Protein AF-A0A7S1SAF7-F1 (afdb_monomer)

Structure (mmCIF, N/CA/C/O backbone):
data_AF-A0A7S1SAF7-F1
#
_entry.id   AF-A0A7S1SAF7-F1
#
loop_
_atom_site.group_PDB
_atom_site.id
_atom_site.type_symbol
_atom_site.label_atom_id
_atom_site.label_alt_id
_atom_site.label_comp_id
_atom_site.label_asym_id
_atom_site.label_entity_id
_atom_site.label_seq_id
_atom_site.pdbx_PDB_ins_code
_atom_site.Cartn_x
_atom_site.Cartn_y
_atom_site.Cartn_z
_atom_site.occupancy
_atom_site.B_iso_or_equiv
_atom_site.auth_seq_id
_atom_site.auth_comp_id
_atom_site.auth_asym_id
_atom_site.auth_atom_id
_atom_site.pdbx_PDB_model_num
ATOM 1 N N . ALA A 1 1 ? 9.016 -4.473 -19.634 1.00 79.69 1 ALA A N 1
ATOM 2 C CA . ALA A 1 1 ? 8.889 -5.867 -19.144 1.00 79.69 1 ALA A CA 1
ATOM 3 C C . ALA A 1 1 ? 9.273 -6.023 -17.662 1.00 79.69 1 ALA A C 1
ATOM 5 O O . ALA A 1 1 ? 8.486 -6.595 -16.915 1.00 79.69 1 ALA A O 1
ATOM 6 N N . ALA A 1 2 ? 10.422 -5.494 -17.210 1.00 90.75 2 ALA A N 1
ATOM 7 C CA . ALA A 1 2 ? 10.926 -5.654 -15.834 1.00 90.75 2 ALA A CA 1
ATOM 8 C C . ALA A 1 2 ? 9.955 -5.196 -14.723 1.00 90.75 2 ALA A C 1
ATOM 10 O O . ALA A 1 2 ? 9.695 -5.963 -13.801 1.00 90.75 2 ALA A O 1
ATOM 11 N N . ALA A 1 3 ? 9.318 -4.022 -14.852 1.00 92.56 3 ALA A N 1
ATOM 12 C CA . ALA A 1 3 ? 8.342 -3.549 -13.859 1.00 92.56 3 ALA A CA 1
ATOM 13 C C . ALA A 1 3 ? 7.168 -4.530 -13.667 1.00 92.56 3 ALA A C 1
ATOM 15 O O . ALA A 1 3 ? 6.737 -4.806 -12.550 1.00 92.56 3 ALA A O 1
ATOM 16 N N . GLY A 1 4 ? 6.678 -5.117 -14.765 1.00 92.88 4 GLY A N 1
ATOM 17 C CA . GLY A 1 4 ? 5.637 -6.145 -14.727 1.00 92.88 4 GLY A CA 1
ATOM 18 C C . GLY A 1 4 ? 6.074 -7.393 -13.963 1.00 92.88 4 GLY A C 1
ATOM 19 O O . GLY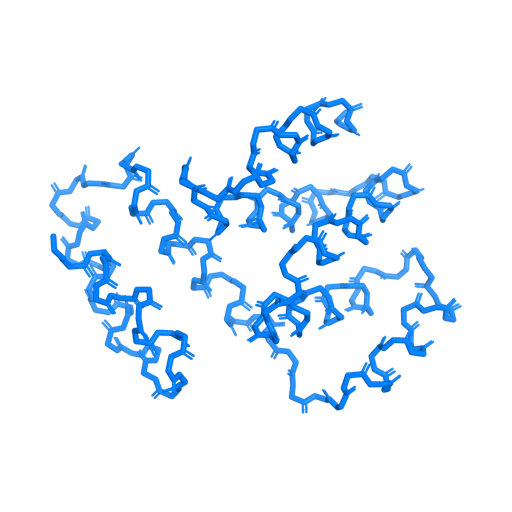 A 1 4 ? 5.323 -7.869 -13.112 1.00 92.88 4 GLY A O 1
ATOM 20 N N . ARG A 1 5 ? 7.300 -7.873 -14.212 1.00 94.50 5 ARG A N 1
ATOM 21 C CA . ARG A 1 5 ? 7.888 -9.002 -13.478 1.00 94.50 5 ARG A CA 1
ATOM 22 C C . ARG A 1 5 ? 8.011 -8.713 -11.984 1.00 94.50 5 ARG A C 1
ATOM 24 O O . ARG A 1 5 ? 7.589 -9.550 -11.196 1.00 94.50 5 ARG A O 1
ATOM 31 N N . GLY A 1 6 ? 8.493 -7.528 -11.603 1.00 95.62 6 GLY A N 1
ATOM 32 C CA . GLY A 1 6 ? 8.611 -7.134 -10.195 1.00 95.62 6 GLY A CA 1
ATOM 33 C C . GLY A 1 6 ? 7.261 -7.146 -9.473 1.00 95.62 6 GLY A C 1
ATOM 34 O O . GLY A 1 6 ? 7.130 -7.738 -8.406 1.00 95.62 6 GLY A O 1
ATOM 35 N N . ARG A 1 7 ? 6.210 -6.594 -10.097 1.00 95.06 7 ARG A N 1
ATOM 36 C CA . ARG A 1 7 ? 4.845 -6.624 -9.532 1.00 95.06 7 ARG A CA 1
ATOM 37 C C . ARG A 1 7 ? 4.328 -8.058 -9.358 1.00 95.06 7 ARG A C 1
ATOM 39 O O . ARG A 1 7 ? 3.718 -8.369 -8.336 1.00 95.06 7 ARG A O 1
ATOM 46 N N . CYS A 1 8 ? 4.591 -8.935 -10.330 1.00 94.19 8 CYS A N 1
ATOM 47 C CA . CYS A 1 8 ? 4.225 -10.351 -10.239 1.00 94.19 8 CYS A CA 1
ATOM 48 C C . CYS A 1 8 ? 5.004 -11.073 -9.132 1.00 94.19 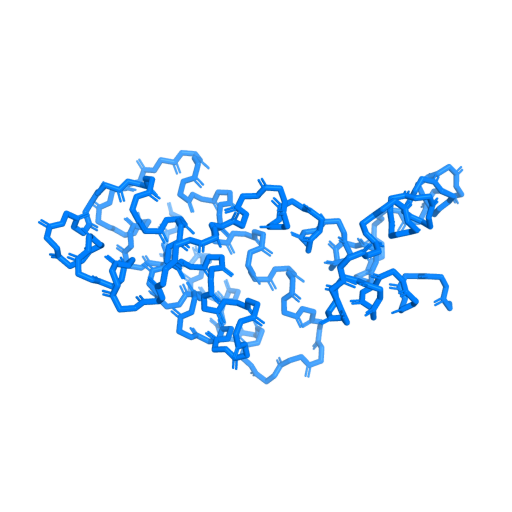8 CYS A C 1
ATOM 50 O O . CYS A 1 8 ? 4.416 -11.859 -8.394 1.00 94.19 8 CYS A O 1
ATOM 52 N N . ALA A 1 9 ? 6.303 -10.792 -8.992 1.00 93.81 9 ALA A N 1
ATOM 53 C CA . ALA A 1 9 ? 7.153 -11.363 -7.951 1.00 93.81 9 ALA A CA 1
ATOM 54 C C . ALA A 1 9 ? 6.619 -11.037 -6.547 1.00 93.81 9 ALA A C 1
ATOM 56 O O . ALA A 1 9 ? 6.528 -11.930 -5.707 1.00 93.81 9 ALA A O 1
ATOM 57 N N . LEU A 1 10 ? 6.166 -9.799 -6.325 1.00 94.31 10 LEU A N 1
ATOM 58 C CA . LEU A 1 10 ? 5.543 -9.407 -5.060 1.00 94.31 10 LEU A CA 1
ATOM 59 C C . LEU A 1 10 ? 4.188 -10.093 -4.826 1.00 94.31 10 LEU A C 1
ATOM 61 O O . LEU A 1 10 ? 3.927 -10.584 -3.731 1.00 94.31 10 LEU A O 1
ATOM 65 N N . ARG A 1 11 ? 3.326 -10.179 -5.850 1.00 92.25 11 ARG A N 1
ATOM 66 C CA . ARG A 1 11 ? 1.990 -10.797 -5.716 1.00 92.25 11 ARG A CA 1
ATOM 67 C C . ARG A 1 11 ? 2.028 -12.299 -5.470 1.00 92.25 11 ARG A C 1
ATOM 69 O O . ARG A 1 11 ? 1.185 -12.804 -4.740 1.00 92.25 11 ARG A O 1
ATOM 76 N N . LEU A 1 12 ? 2.996 -12.996 -6.055 1.00 87.44 12 LEU A N 1
ATOM 77 C CA . LEU A 1 12 ? 3.171 -14.437 -5.861 1.00 87.44 12 LEU A CA 1
ATOM 78 C C . LEU A 1 12 ? 3.800 -14.783 -4.499 1.00 87.44 12 LEU A C 1
ATOM 80 O O . LEU A 1 12 ? 3.832 -15.953 -4.134 1.00 87.44 12 LEU A O 1
ATOM 84 N N . GLY A 1 13 ? 4.244 -13.776 -3.739 1.00 79.31 13 GLY A N 1
ATOM 85 C CA . GLY A 1 13 ? 4.832 -13.934 -2.414 1.00 79.31 13 GLY A CA 1
ATOM 86 C C . GLY A 1 13 ? 6.299 -14.375 -2.449 1.00 79.31 13 GLY A C 1
ATOM 87 O O . GLY A 1 13 ? 6.751 -15.067 -3.359 1.00 79.31 13 GLY A O 1
ATOM 88 N N . GLY A 1 14 ? 7.066 -13.939 -1.445 1.00 71.94 14 GLY A N 1
ATOM 89 C CA . GLY A 1 14 ? 8.407 -14.465 -1.155 1.00 71.94 14 GLY A CA 1
ATOM 90 C C . GLY A 1 14 ? 9.540 -14.042 -2.097 1.00 71.94 14 GLY A C 1
ATOM 91 O O . GLY A 1 14 ? 10.667 -14.477 -1.895 1.00 71.94 14 GLY A O 1
ATOM 92 N N . ARG A 1 15 ? 9.290 -13.191 -3.103 1.00 90.81 15 ARG A N 1
ATOM 93 C CA . ARG A 1 15 ? 10.308 -12.749 -4.083 1.00 90.81 15 ARG A CA 1
ATOM 94 C C . ARG A 1 15 ? 10.557 -11.241 -4.066 1.00 90.81 15 ARG A C 1
ATOM 96 O O . ARG A 1 15 ? 10.688 -10.597 -5.107 1.00 90.81 15 ARG A O 1
ATOM 103 N N . ARG A 1 16 ? 10.625 -10.671 -2.861 1.00 93.81 16 ARG A N 1
ATOM 104 C CA . ARG A 1 16 ? 10.910 -9.244 -2.647 1.00 93.81 16 ARG A CA 1
ATOM 105 C C . ARG A 1 16 ? 12.273 -8.839 -3.205 1.00 93.81 16 ARG A C 1
ATOM 107 O O . ARG A 1 16 ? 12.369 -7.806 -3.855 1.00 93.81 16 ARG A O 1
ATOM 114 N N . GLU A 1 17 ? 13.305 -9.652 -2.991 1.00 94.88 17 GLU A N 1
ATOM 115 C CA . GLU A 1 17 ? 14.660 -9.365 -3.483 1.00 94.88 17 GLU A CA 1
ATOM 116 C C . GLU A 1 17 ? 14.709 -9.278 -5.013 1.00 94.88 17 GLU A C 1
ATOM 118 O O . GLU A 1 17 ? 15.305 -8.350 -5.555 1.00 94.88 17 GLU A O 1
ATOM 123 N N . GLU A 1 18 ? 13.997 -10.168 -5.718 1.00 95.25 18 GLU A N 1
ATOM 124 C CA . GLU A 1 18 ? 13.854 -10.090 -7.179 1.00 95.25 18 GLU A CA 1
ATOM 125 C C . GLU A 1 18 ? 13.185 -8.768 -7.590 1.00 95.25 18 GLU A C 1
ATOM 127 O O . GLU A 1 18 ? 13.656 -8.079 -8.495 1.00 95.25 18 GLU A O 1
ATOM 132 N N . ALA A 1 19 ? 12.096 -8.387 -6.916 1.00 96.81 19 ALA A N 1
ATOM 133 C CA . ALA A 1 19 ? 11.391 -7.142 -7.205 1.00 96.81 19 ALA A CA 1
ATOM 134 C C . ALA A 1 19 ? 12.257 -5.895 -6.942 1.00 96.81 19 ALA A C 1
ATOM 136 O O . ALA A 1 19 ? 12.197 -4.947 -7.725 1.00 96.81 19 ALA A O 1
ATOM 137 N N . LEU A 1 20 ? 13.078 -5.911 -5.886 1.00 96.69 20 LEU A N 1
ATOM 138 C CA . LEU A 1 20 ? 14.033 -4.848 -5.566 1.00 96.69 20 LEU A CA 1
ATOM 139 C C . LEU A 1 20 ? 15.138 -4.736 -6.618 1.00 96.69 20 LEU A C 1
ATOM 141 O O . LEU A 1 20 ? 15.417 -3.629 -7.073 1.00 96.69 20 LEU A O 1
ATOM 145 N N . GLY A 1 21 ? 15.720 -5.860 -7.047 1.00 97.06 21 GLY A N 1
ATOM 146 C CA . GLY A 1 21 ? 16.728 -5.870 -8.110 1.00 97.06 21 GLY A CA 1
ATOM 147 C C . GLY A 1 21 ? 16.182 -5.273 -9.408 1.00 97.06 21 GLY A C 1
ATOM 148 O O . GLY A 1 21 ? 16.767 -4.349 -9.969 1.00 97.06 21 GLY A O 1
ATOM 149 N N . LEU A 1 22 ? 14.986 -5.708 -9.816 1.00 96.75 22 LEU A N 1
ATOM 150 C CA . LEU A 1 22 ? 14.308 -5.169 -10.998 1.00 96.75 22 LEU A CA 1
ATOM 151 C C . LEU A 1 22 ? 13.986 -3.674 -10.862 1.00 96.75 22 LEU A C 1
ATOM 153 O O . LEU A 1 22 ? 14.080 -2.938 -11.843 1.00 96.75 22 LEU A O 1
ATOM 157 N N . TYR A 1 23 ? 13.590 -3.213 -9.671 1.00 97.31 23 TYR A N 1
ATOM 158 C CA . TYR A 1 23 ? 13.366 -1.789 -9.422 1.00 97.31 23 TYR A CA 1
ATOM 159 C C . TYR A 1 23 ? 14.671 -0.982 -9.534 1.00 97.31 23 TYR A C 1
ATOM 161 O O . TYR A 1 23 ? 14.684 0.038 -10.218 1.00 97.31 23 TYR A O 1
ATOM 169 N N . SER A 1 24 ? 15.769 -1.459 -8.943 1.00 97.00 24 SER A N 1
ATOM 170 C CA . SER A 1 24 ? 17.077 -0.788 -8.974 1.00 97.00 24 SER A CA 1
ATOM 171 C C . SER A 1 24 ? 17.645 -0.654 -10.394 1.00 97.00 24 SER A C 1
ATOM 173 O O . SER A 1 24 ? 18.170 0.402 -10.761 1.00 97.00 24 SER A O 1
ATOM 175 N N . GLU A 1 25 ? 17.472 -1.677 -11.235 1.00 96.44 25 GLU A N 1
ATOM 176 C CA . GLU A 1 25 ? 17.824 -1.616 -12.661 1.00 96.44 25 GLU A CA 1
ATOM 177 C C . GLU A 1 25 ? 17.031 -0.520 -13.394 1.00 96.44 25 GLU A C 1
ATOM 179 O O . GLU A 1 25 ? 17.593 0.282 -14.142 1.00 96.44 25 GLU A O 1
ATOM 184 N N . LEU A 1 26 ? 15.716 -0.457 -13.159 1.00 96.50 26 LEU A N 1
ATOM 185 C CA . LEU A 1 26 ? 14.826 0.532 -13.776 1.00 96.50 26 LEU A CA 1
ATOM 186 C C . LEU A 1 26 ? 15.110 1.956 -13.290 1.00 96.50 26 LEU A C 1
ATOM 188 O O . LEU A 1 26 ? 14.991 2.908 -14.065 1.00 96.50 26 LEU A O 1
ATOM 192 N N . GLU A 1 27 ? 15.469 2.103 -12.019 1.00 95.12 27 GLU A N 1
ATOM 193 C CA . GLU A 1 27 ? 15.868 3.373 -11.424 1.00 95.12 27 GLU A CA 1
ATOM 194 C C . GLU A 1 27 ? 17.169 3.885 -12.044 1.00 95.12 27 GLU A C 1
ATOM 196 O O . GLU A 1 27 ? 17.209 5.020 -12.521 1.00 95.12 27 GLU A O 1
ATOM 201 N N . SER A 1 28 ? 18.181 3.021 -12.145 1.00 95.69 28 SER A N 1
ATOM 202 C CA . SER A 1 28 ? 19.475 3.338 -12.763 1.00 95.69 28 SER A CA 1
ATOM 203 C C . SER A 1 28 ? 19.346 3.693 -14.250 1.00 95.69 28 SER A C 1
ATOM 205 O O . SER A 1 28 ? 20.084 4.532 -14.761 1.00 95.69 28 SER A O 1
ATOM 207 N N . ALA A 1 29 ? 18.363 3.109 -14.941 1.00 95.75 29 ALA A N 1
ATOM 208 C CA . ALA A 1 29 ? 18.009 3.443 -16.321 1.00 95.75 29 ALA A CA 1
ATOM 209 C C . ALA A 1 29 ? 17.149 4.723 -16.465 1.00 95.75 29 ALA A C 1
ATOM 211 O O . ALA A 1 29 ? 16.781 5.100 -17.577 1.00 95.75 29 ALA A O 1
ATOM 212 N N . GLY A 1 30 ? 16.797 5.401 -15.365 1.00 95.00 30 GLY A N 1
ATOM 213 C CA . GLY A 1 30 ? 16.040 6.658 -15.382 1.00 95.00 30 GLY A CA 1
ATOM 214 C C . GLY A 1 30 ? 14.531 6.509 -15.623 1.00 95.00 30 GLY A C 1
ATOM 215 O O . GLY A 1 30 ? 13.859 7.476 -15.987 1.00 95.00 30 GLY A O 1
ATOM 216 N N . HIS A 1 31 ? 13.956 5.320 -15.414 1.00 94.19 31 HIS A N 1
ATOM 217 C CA . HIS A 1 31 ? 12.543 5.034 -15.706 1.00 94.19 31 HIS A CA 1
ATOM 218 C C . HIS A 1 31 ? 11.571 5.303 -14.543 1.00 94.19 31 HIS A C 1
ATOM 220 O O . HIS A 1 31 ? 10.375 5.019 -14.666 1.00 94.19 31 HIS A O 1
ATOM 226 N N . THR A 1 32 ? 12.031 5.901 -13.439 1.00 92.06 32 THR A N 1
ATOM 227 C CA . THR A 1 32 ? 11.250 6.128 -12.199 1.00 92.06 32 THR A CA 1
ATOM 228 C C . THR A 1 32 ? 9.952 6.915 -12.390 1.00 92.06 32 THR A C 1
ATOM 230 O O . THR A 1 32 ? 9.017 6.790 -11.602 1.00 92.06 32 THR A O 1
ATOM 233 N N . ARG A 1 33 ? 9.850 7.720 -13.453 1.00 92.12 33 ARG A N 1
ATOM 234 C CA . ARG A 1 33 ? 8.656 8.536 -13.732 1.00 92.12 33 ARG A CA 1
ATOM 235 C C . ARG A 1 33 ? 7.530 7.776 -14.433 1.00 92.12 33 ARG A C 1
ATOM 237 O O . ARG A 1 33 ? 6.413 8.293 -14.482 1.00 92.12 33 ARG A O 1
ATOM 244 N N . THR A 1 34 ? 7.802 6.589 -14.971 1.00 94.94 34 THR A N 1
ATOM 245 C CA . THR A 1 34 ? 6.800 5.778 -15.679 1.00 94.94 34 THR A CA 1
ATOM 246 C C . THR A 1 34 ? 5.767 5.207 -14.707 1.00 94.94 34 THR A C 1
ATOM 248 O O . THR A 1 34 ? 6.071 4.924 -13.547 1.00 94.94 34 THR A O 1
ATOM 251 N N . ALA A 1 35 ? 4.519 5.058 -15.160 1.00 94.19 35 ALA A N 1
ATOM 252 C CA . ALA A 1 35 ? 3.419 4.633 -14.294 1.00 94.19 35 ALA A CA 1
ATOM 253 C C . ALA A 1 35 ? 3.644 3.222 -13.727 1.00 94.19 35 ALA A C 1
ATOM 255 O O . ALA A 1 35 ? 3.305 2.945 -12.580 1.00 94.19 35 ALA A O 1
ATOM 256 N N . GLU A 1 36 ? 4.251 2.343 -14.518 1.00 94.69 36 GLU A N 1
ATOM 257 C CA . GLU A 1 36 ? 4.550 0.964 -14.157 1.00 94.69 36 GLU A CA 1
ATOM 258 C C . GLU A 1 36 ? 5.639 0.880 -13.088 1.00 94.69 36 GLU A C 1
ATOM 260 O O . GLU A 1 36 ? 5.535 0.051 -12.183 1.00 94.69 36 GLU A O 1
ATOM 265 N N . VAL A 1 37 ? 6.664 1.736 -13.173 1.00 96.12 37 VAL A N 1
ATOM 266 C CA . VAL A 1 37 ? 7.742 1.788 -12.174 1.00 96.12 37 VAL A CA 1
ATOM 267 C C . VAL A 1 37 ? 7.24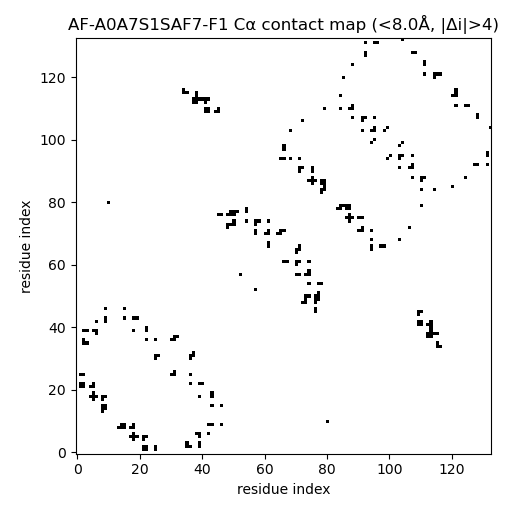1 2.405 -10.877 1.00 96.12 37 VAL A C 1
ATOM 269 O O . VAL A 1 37 ? 7.531 1.863 -9.815 1.00 96.12 37 VAL A O 1
ATOM 272 N N . LYS A 1 38 ? 6.416 3.458 -10.946 1.00 96.75 38 LYS A N 1
ATOM 273 C CA . LYS A 1 38 ? 5.741 4.005 -9.760 1.00 96.75 38 LYS A CA 1
ATOM 274 C C . LYS A 1 38 ? 4.896 2.950 -9.063 1.00 96.75 38 LYS A C 1
ATOM 276 O O . LYS A 1 38 ? 5.055 2.744 -7.871 1.00 96.75 38 LYS A O 1
ATOM 281 N N . GLN A 1 39 ? 4.078 2.214 -9.816 1.00 97.00 39 GLN A N 1
ATOM 282 C CA . GLN A 1 39 ? 3.277 1.132 -9.249 1.00 97.00 39 GLN A CA 1
ATOM 283 C C . GLN A 1 39 ? 4.146 0.079 -8.542 1.00 97.00 39 GLN A C 1
ATOM 285 O O . GLN A 1 39 ? 3.802 -0.351 -7.445 1.00 97.00 39 GLN A O 1
ATOM 290 N N . LEU A 1 40 ? 5.268 -0.331 -9.148 1.00 97.31 40 LEU A N 1
ATOM 291 C CA . LEU A 1 40 ? 6.210 -1.260 -8.516 1.00 97.31 40 LEU A CA 1
ATOM 292 C C . LEU A 1 40 ? 6.809 -0.679 -7.225 1.00 97.31 40 LEU A C 1
ATOM 294 O O . LEU A 1 40 ? 6.825 -1.368 -6.208 1.00 97.31 40 LEU A O 1
ATOM 298 N N . ALA A 1 41 ? 7.258 0.577 -7.249 1.00 97.38 41 ALA A N 1
ATOM 299 C CA . ALA A 1 41 ? 7.821 1.253 -6.083 1.00 97.38 41 ALA A CA 1
ATOM 300 C C . ALA A 1 41 ? 6.815 1.321 -4.924 1.00 97.38 41 ALA A C 1
ATOM 302 O O . ALA A 1 41 ? 7.141 0.968 -3.792 1.00 97.38 41 ALA A O 1
ATOM 303 N N . SER A 1 42 ? 5.565 1.692 -5.208 1.00 97.88 42 SER A N 1
ATOM 304 C CA . SER A 1 42 ? 4.513 1.742 -4.192 1.00 97.88 42 SER A CA 1
ATOM 305 C C . SER A 1 42 ? 4.176 0.354 -3.647 1.00 97.88 42 SER A C 1
ATOM 307 O O . SER A 1 42 ? 3.952 0.201 -2.451 1.00 97.88 42 SER A O 1
ATOM 309 N N . MET A 1 43 ? 4.189 -0.685 -4.491 1.00 97.56 43 MET A N 1
ATOM 310 C CA . MET A 1 43 ? 4.018 -2.065 -4.027 1.00 97.56 43 MET A CA 1
ATOM 311 C C . MET A 1 43 ? 5.169 -2.518 -3.116 1.00 97.56 43 MET A C 1
ATOM 313 O O . MET A 1 43 ? 4.903 -3.165 -2.110 1.00 97.56 43 MET A O 1
ATOM 317 N N . LEU A 1 44 ? 6.422 -2.157 -3.413 1.00 97.19 44 LEU A N 1
ATOM 318 C CA . LEU A 1 44 ? 7.567 -2.432 -2.531 1.00 97.19 44 LEU A CA 1
ATOM 319 C C . LEU A 1 44 ? 7.420 -1.733 -1.172 1.00 97.19 44 LEU A C 1
ATOM 321 O O . LEU A 1 44 ? 7.663 -2.341 -0.129 1.00 97.19 44 LEU A O 1
ATOM 325 N N . TRP A 1 45 ? 6.966 -0.479 -1.183 1.00 97.19 45 TRP A N 1
ATOM 326 C CA . TRP A 1 45 ? 6.703 0.289 0.034 1.00 97.19 45 TRP A CA 1
ATOM 327 C C . TRP A 1 45 ? 5.622 -0.363 0.912 1.00 97.19 45 TRP A C 1
ATOM 329 O O . TRP A 1 45 ? 5.772 -0.438 2.134 1.00 97.19 45 TRP A O 1
ATOM 339 N N . LEU A 1 46 ? 4.550 -0.873 0.292 1.00 96.88 46 LEU A N 1
ATOM 340 C CA . LEU A 1 46 ? 3.469 -1.591 0.979 1.00 96.88 46 LEU A CA 1
ATOM 341 C C . LEU A 1 46 ? 3.900 -2.979 1.469 1.00 96.88 46 LEU A C 1
ATOM 343 O O . LEU A 1 46 ? 3.403 -3.441 2.492 1.00 96.88 46 LEU A O 1
ATOM 347 N N . ASP A 1 47 ? 4.798 -3.658 0.753 1.00 95.62 47 ASP A N 1
ATOM 348 C CA . ASP A 1 47 ? 5.341 -4.959 1.159 1.00 95.62 47 ASP A CA 1
ATOM 349 C C . ASP A 1 47 ? 6.178 -4.847 2.443 1.00 95.62 47 ASP A C 1
ATOM 351 O O . ASP A 1 47 ? 6.076 -5.687 3.327 1.00 95.62 47 ASP A O 1
ATOM 355 N N . GLU A 1 48 ? 6.958 -3.771 2.600 1.00 94.31 48 GLU A N 1
ATOM 356 C CA . GLU A 1 48 ? 7.706 -3.473 3.836 1.00 94.31 48 GLU A CA 1
ATOM 357 C C . GLU A 1 48 ? 6.817 -3.304 5.070 1.00 94.31 48 GLU A C 1
ATOM 359 O O . GLU A 1 48 ? 7.234 -3.612 6.181 1.00 94.31 48 GLU A O 1
ATOM 364 N N . ARG A 1 49 ? 5.584 -2.842 4.866 1.00 94.19 49 ARG A N 1
ATOM 365 C CA . ARG A 1 49 ? 4.601 -2.571 5.926 1.00 94.19 49 ARG A CA 1
ATOM 366 C C . ARG A 1 49 ? 3.558 -3.671 6.047 1.00 94.19 49 ARG A C 1
ATOM 368 O O . ARG A 1 49 ? 2.522 -3.502 6.694 1.00 94.19 49 ARG A O 1
ATOM 375 N N . ARG A 1 50 ? 3.783 -4.796 5.374 1.00 90.75 50 ARG A N 1
ATOM 376 C CA . ARG A 1 50 ? 2.859 -5.916 5.394 1.00 90.75 50 ARG A CA 1
ATOM 377 C C . ARG A 1 50 ? 2.855 -6.548 6.781 1.00 90.75 50 ARG A C 1
ATOM 379 O O . ARG A 1 50 ? 3.883 -7.008 7.268 1.00 90.75 50 ARG A O 1
ATOM 386 N N . SER A 1 51 ? 1.675 -6.625 7.386 1.00 89.75 51 SER A N 1
ATOM 387 C CA . SER A 1 51 ? 1.482 -7.405 8.605 1.00 89.75 51 SER A CA 1
ATOM 388 C C . SER A 1 51 ? 1.320 -8.895 8.286 1.00 89.75 51 SER A C 1
ATOM 390 O O . SER A 1 51 ? 0.706 -9.265 7.283 1.00 89.75 51 SER A O 1
ATOM 392 N N . SER A 1 52 ? 1.861 -9.750 9.155 1.00 89.06 52 SER A N 1
ATOM 393 C CA . SER A 1 52 ? 1.630 -11.201 9.154 1.00 89.06 52 SER A CA 1
ATOM 394 C C . SER A 1 52 ? 0.451 -11.619 10.041 1.00 89.06 52 SER A C 1
ATOM 396 O O . SER A 1 52 ? 0.107 -12.800 10.080 1.00 89.06 52 SER A O 1
ATOM 398 N N . ALA A 1 53 ? -0.163 -10.675 10.762 1.00 94.25 53 ALA A N 1
ATOM 399 C CA . ALA A 1 53 ? -1.295 -10.964 11.629 1.00 94.25 53 ALA A CA 1
ATOM 400 C C . ALA A 1 53 ? -2.542 -11.377 10.816 1.00 94.25 53 ALA A C 1
ATOM 402 O O . ALA A 1 53 ? -2.723 -10.912 9.686 1.00 94.25 53 ALA A O 1
ATOM 403 N N . PRO A 1 54 ? -3.432 -12.214 11.384 1.00 96.06 54 PRO A N 1
ATOM 404 C CA . PRO A 1 54 ? -4.685 -12.585 10.735 1.00 96.06 54 PRO A CA 1
ATOM 405 C C . PRO A 1 54 ? -5.556 -11.365 10.418 1.00 96.06 54 PRO A C 1
ATOM 407 O O . PRO A 1 54 ? -5.657 -10.436 11.224 1.00 96.06 54 PRO A O 1
ATOM 410 N N . LEU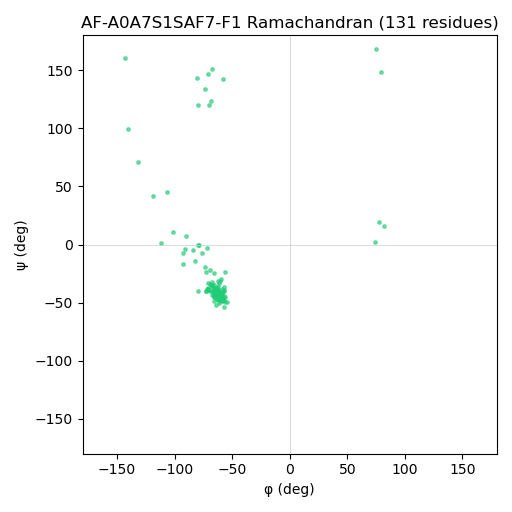 A 1 55 ? -6.231 -11.393 9.265 1.00 95.94 55 LEU A N 1
ATOM 411 C CA . LEU A 1 55 ? -7.040 -10.269 8.787 1.00 95.94 55 LEU A CA 1
ATOM 412 C C . LEU A 1 55 ? -8.135 -9.863 9.786 1.00 95.94 55 LEU A C 1
ATOM 414 O O . LEU A 1 55 ? -8.343 -8.673 10.000 1.00 95.94 55 LEU A O 1
ATOM 418 N N . ASP A 1 56 ? -8.781 -10.829 10.442 1.00 96.62 56 ASP A N 1
ATOM 419 C CA . ASP A 1 56 ? -9.829 -10.558 11.437 1.00 96.62 56 ASP A CA 1
ATOM 420 C C . ASP A 1 56 ? -9.282 -9.830 12.671 1.00 96.62 56 ASP A C 1
ATOM 422 O O . ASP A 1 56 ? -9.911 -8.906 13.184 1.00 96.62 56 ASP A O 1
ATOM 426 N N . SER A 1 57 ? -8.072 -10.185 13.115 1.00 97.56 57 SER A N 1
ATOM 427 C CA . SER A 1 57 ? -7.400 -9.497 14.223 1.00 97.56 57 SER A CA 1
ATOM 428 C C . SER A 1 57 ? -7.044 -8.057 13.852 1.00 97.56 57 SER A C 1
ATOM 430 O O . SER A 1 57 ? -7.233 -7.145 14.655 1.00 97.56 57 SER A O 1
ATOM 432 N N . LEU A 1 58 ? -6.569 -7.838 12.623 1.00 98.00 58 LEU A N 1
ATOM 433 C CA . LEU A 1 58 ? -6.268 -6.501 12.107 1.00 98.00 58 LEU A CA 1
ATOM 434 C C . LEU A 1 58 ? -7.530 -5.650 11.952 1.00 98.00 58 LEU A C 1
ATOM 436 O O . LEU A 1 58 ? -7.517 -4.463 12.278 1.00 98.00 58 LEU A O 1
ATOM 440 N N . ARG A 1 59 ? -8.631 -6.263 11.503 1.00 97.75 59 ARG A N 1
ATOM 441 C CA . ARG A 1 59 ? -9.938 -5.610 11.388 1.00 97.75 59 ARG A CA 1
ATOM 442 C C . ARG A 1 59 ? -10.427 -5.146 12.757 1.00 97.75 59 ARG A C 1
ATOM 444 O O . ARG A 1 59 ? -10.711 -3.964 12.920 1.00 97.75 59 ARG A O 1
ATOM 451 N N . ALA A 1 60 ? -10.408 -6.032 13.753 1.00 97.94 60 ALA A N 1
ATOM 452 C CA . ALA A 1 60 ? -10.790 -5.695 15.122 1.00 97.94 60 ALA A CA 1
ATOM 453 C C . ALA A 1 60 ? -9.923 -4.569 15.719 1.00 97.94 60 ALA A C 1
ATOM 455 O O . ALA A 1 60 ? -10.453 -3.649 16.342 1.00 97.94 60 ALA A O 1
ATOM 456 N N . ALA A 1 61 ? -8.603 -4.595 15.497 1.00 97.75 61 ALA A N 1
ATOM 457 C CA . ALA A 1 61 ? -7.696 -3.552 15.982 1.00 97.75 61 ALA A CA 1
ATOM 458 C C . ALA A 1 61 ? -8.001 -2.176 15.361 1.00 97.75 61 ALA A C 1
ATOM 460 O O . ALA A 1 61 ? -8.129 -1.180 16.076 1.00 97.75 61 ALA A O 1
ATOM 461 N N . ALA A 1 62 ? -8.180 -2.118 14.038 1.00 97.38 62 ALA A N 1
ATOM 462 C CA . ALA A 1 62 ? -8.508 -0.876 13.341 1.00 97.38 62 ALA A CA 1
ATOM 463 C C . ALA A 1 62 ? -9.910 -0.347 13.695 1.00 97.38 62 ALA A C 1
ATOM 465 O O . ALA A 1 62 ? -10.114 0.864 13.739 1.00 97.38 62 ALA A O 1
ATOM 466 N N . GLU A 1 63 ? -10.876 -1.225 13.970 1.00 96.56 63 GLU A N 1
ATOM 467 C CA . GLU A 1 63 ? -12.217 -0.837 14.423 1.00 96.56 63 GLU A CA 1
ATOM 468 C C . GLU A 1 63 ? -12.220 -0.294 15.856 1.00 96.56 63 GLU A C 1
ATOM 470 O O . GLU A 1 63 ? -12.923 0.679 16.137 1.00 96.56 63 GLU A O 1
ATOM 475 N N . ALA A 1 64 ? -11.409 -0.870 16.748 1.00 97.62 64 ALA A N 1
ATOM 476 C CA . ALA A 1 64 ? -11.247 -0.385 18.116 1.00 97.62 64 ALA A CA 1
ATOM 477 C C . ALA A 1 64 ? -10.550 0.985 18.165 1.00 97.62 64 ALA A C 1
ATOM 479 O O . ALA A 1 64 ? -10.884 1.830 18.998 1.00 97.62 64 ALA A O 1
ATOM 480 N N . ALA A 1 65 ? -9.605 1.227 17.252 1.00 96.00 65 ALA A N 1
ATOM 481 C CA . ALA A 1 65 ? -8.840 2.465 17.179 1.00 96.00 65 ALA A CA 1
ATOM 482 C C . ALA A 1 65 ? -8.800 3.042 15.745 1.00 96.00 65 ALA A C 1
ATOM 484 O O . ALA A 1 65 ? -7.747 3.105 15.118 1.00 96.00 65 ALA A O 1
ATOM 485 N N . PRO A 1 66 ? -9.917 3.578 15.215 1.00 94.38 66 PRO A N 1
ATOM 486 C CA . PRO A 1 66 ? -10.024 4.005 13.810 1.00 94.38 66 PRO A CA 1
ATOM 487 C C . PRO A 1 66 ? -9.242 5.281 13.455 1.00 94.38 66 PRO A C 1
ATOM 489 O O . PRO A 1 66 ? -9.282 5.737 12.314 1.00 94.38 66 PRO A O 1
ATOM 492 N N . ALA A 1 67 ? -8.592 5.912 14.434 1.00 95.50 67 ALA A N 1
ATOM 493 C CA . ALA A 1 67 ? -7.653 7.017 14.231 1.00 95.50 67 ALA A CA 1
ATOM 494 C C . ALA A 1 67 ? -6.202 6.617 14.565 1.00 95.50 67 ALA A C 1
ATOM 496 O O . ALA A 1 67 ? -5.304 7.462 14.486 1.00 95.50 67 ALA A O 1
ATOM 497 N N . ASP A 1 68 ? -5.981 5.359 14.962 1.00 96.56 68 ASP A N 1
ATOM 498 C CA . ASP A 1 68 ? -4.649 4.800 15.118 1.00 96.56 68 ASP A CA 1
ATOM 499 C C . ASP A 1 68 ? -4.098 4.404 13.751 1.00 96.56 68 ASP A C 1
ATOM 501 O O . ASP A 1 68 ? -4.658 3.587 13.018 1.00 96.56 68 ASP A O 1
ATOM 505 N N . GLN A 1 69 ? -2.983 5.026 13.403 1.00 96.06 69 GLN A N 1
ATOM 506 C CA . GLN A 1 69 ? -2.394 4.881 12.088 1.00 96.06 69 GLN A CA 1
ATOM 507 C C . GLN A 1 69 ? -1.776 3.502 11.894 1.00 96.06 69 GLN A C 1
ATOM 509 O O . GLN A 1 69 ? -1.911 2.942 10.812 1.00 96.06 69 GLN A O 1
ATOM 514 N N . ALA A 1 70 ? -1.134 2.949 12.927 1.00 96.31 70 ALA A N 1
ATOM 515 C CA . ALA A 1 70 ? -0.484 1.648 12.835 1.00 96.31 70 ALA A CA 1
ATOM 516 C C . ALA A 1 70 ? -1.514 0.536 12.588 1.00 96.31 70 ALA A C 1
ATOM 518 O O . ALA A 1 70 ? -1.337 -0.279 11.683 1.00 96.31 70 ALA A O 1
ATOM 519 N N . SER A 1 71 ? -2.629 0.551 13.325 1.00 97.50 71 SER A N 1
ATOM 520 C CA . SER A 1 71 ? -3.717 -0.416 13.146 1.00 97.50 71 SER A CA 1
ATOM 521 C C . SER A 1 71 ? -4.351 -0.327 11.755 1.00 97.50 71 SER A C 1
ATOM 523 O O . SER A 1 71 ? -4.558 -1.351 11.100 1.00 97.50 71 SER A O 1
ATOM 525 N N . VAL A 1 72 ? -4.623 0.888 11.265 1.00 97.88 72 VAL A N 1
ATOM 526 C CA . VAL A 1 72 ? -5.198 1.075 9.924 1.00 97.88 72 VAL A CA 1
ATOM 527 C C . VAL A 1 72 ? -4.201 0.712 8.823 1.00 97.88 72 VAL A C 1
ATOM 529 O O . VAL A 1 72 ? -4.605 0.097 7.840 1.00 97.88 72 VAL A O 1
ATOM 532 N N . GLU A 1 73 ? -2.920 1.061 8.962 1.00 98.31 73 GLU A N 1
ATOM 533 C CA . GLU A 1 73 ? -1.879 0.696 7.995 1.00 98.31 73 GLU A CA 1
ATOM 534 C C . GLU A 1 73 ? -1.745 -0.823 7.883 1.00 98.31 73 GLU A C 1
ATOM 536 O O . GLU A 1 73 ? -1.797 -1.354 6.774 1.00 98.31 73 GLU A O 1
ATOM 541 N N . ALA A 1 74 ? -1.662 -1.526 9.015 1.00 98.12 74 ALA A N 1
ATOM 542 C CA . ALA A 1 74 ? -1.561 -2.979 9.038 1.00 98.12 74 ALA A CA 1
ATOM 543 C C . ALA A 1 74 ? -2.770 -3.653 8.366 1.00 98.12 74 ALA A C 1
ATOM 545 O O . ALA A 1 74 ? -2.599 -4.582 7.575 1.00 98.12 74 ALA A O 1
ATOM 546 N N . LEU A 1 75 ? -3.990 -3.165 8.627 1.00 98.44 75 LEU A N 1
ATOM 547 C CA . LEU A 1 75 ? -5.191 -3.653 7.947 1.00 98.44 75 LEU A CA 1
ATOM 548 C C . LEU A 1 75 ? -5.170 -3.327 6.444 1.00 98.44 75 LEU A C 1
ATOM 550 O O . LEU A 1 75 ? -5.492 -4.187 5.626 1.00 98.44 75 LEU A O 1
ATOM 554 N N . ALA A 1 76 ? -4.788 -2.109 6.061 1.00 98.19 76 ALA A N 1
ATOM 555 C CA . ALA A 1 76 ? -4.794 -1.673 4.666 1.00 98.19 76 ALA A CA 1
ATOM 556 C C . ALA A 1 76 ? -3.790 -2.453 3.814 1.00 98.19 76 ALA A C 1
ATOM 558 O O . ALA A 1 76 ? -4.128 -2.883 2.709 1.00 98.19 76 ALA A O 1
ATOM 559 N N . THR A 1 77 ? -2.579 -2.693 4.324 1.00 97.50 77 THR A N 1
ATOM 560 C CA . THR A 1 77 ? -1.586 -3.512 3.618 1.00 97.50 77 THR A CA 1
ATOM 561 C C . THR A 1 77 ? -2.057 -4.960 3.506 1.00 97.50 77 THR A C 1
ATOM 563 O O . THR A 1 77 ? -1.956 -5.544 2.425 1.00 97.50 77 THR A O 1
ATOM 566 N N . ALA A 1 78 ? -2.653 -5.529 4.560 1.00 96.88 78 ALA A N 1
ATOM 567 C CA . ALA A 1 78 ? -3.224 -6.875 4.515 1.00 96.88 78 ALA A CA 1
ATOM 568 C C . ALA A 1 78 ? -4.357 -6.998 3.479 1.00 96.88 78 ALA A C 1
ATOM 570 O O . ALA A 1 78 ? -4.345 -7.926 2.669 1.00 96.88 78 ALA A O 1
ATOM 571 N N . LEU A 1 79 ? -5.289 -6.039 3.438 1.00 97.31 79 LEU A N 1
ATOM 572 C CA . LEU A 1 79 ? -6.366 -5.990 2.442 1.00 97.31 79 LEU A CA 1
ATOM 573 C C . LEU A 1 79 ? -5.821 -5.864 1.015 1.00 97.31 79 LEU A C 1
ATOM 575 O O . LEU A 1 79 ? -6.276 -6.576 0.121 1.00 97.31 79 LEU A O 1
ATOM 579 N N . PHE A 1 80 ? -4.826 -5.000 0.794 1.00 97.06 80 PHE A N 1
ATOM 580 C CA . PHE A 1 80 ? -4.208 -4.826 -0.522 1.00 97.06 80 PHE A 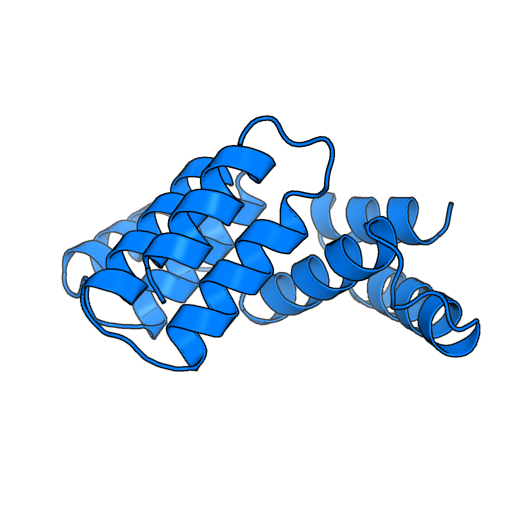CA 1
ATOM 581 C C . PHE A 1 80 ? -3.603 -6.136 -1.044 1.00 97.06 80 PHE A C 1
ATOM 583 O O . PHE A 1 80 ? -3.871 -6.541 -2.177 1.00 97.06 80 PHE A O 1
ATOM 590 N N . TRP A 1 81 ? -2.825 -6.834 -0.212 1.00 95.25 81 TRP A N 1
ATOM 591 C CA . TRP A 1 81 ? -2.224 -8.115 -0.590 1.00 95.25 81 TRP A CA 1
ATOM 592 C C . TRP A 1 81 ? -3.239 -9.263 -0.662 1.00 95.25 81 TRP A C 1
ATOM 594 O O . TRP A 1 81 ? -3.005 -10.220 -1.397 1.00 95.25 81 TRP A O 1
ATOM 604 N N . GLY A 1 82 ? -4.365 -9.150 0.046 1.00 93.94 82 GLY A N 1
ATOM 605 C CA . GLY A 1 82 ? -5.488 -10.088 0.003 1.00 93.94 82 GLY A CA 1
ATOM 606 C C . GLY A 1 82 ? -6.417 -9.941 -1.209 1.00 93.94 82 GLY A C 1
ATOM 607 O O . GLY A 1 82 ? -7.369 -10.704 -1.318 1.00 93.94 82 GLY A O 1
ATOM 608 N N . GLY A 1 83 ? -6.170 -8.990 -2.119 1.00 94.38 83 GLY A N 1
ATOM 609 C CA . GLY A 1 83 ? -7.042 -8.753 -3.282 1.00 94.38 83 GLY A CA 1
ATOM 610 C C . GLY A 1 83 ? -8.273 -7.889 -2.980 1.00 94.38 83 GLY A C 1
ATOM 611 O O . GLY A 1 83 ? -9.225 -7.855 -3.756 1.00 94.38 83 GLY A O 1
ATOM 612 N N . HIS A 1 84 ? -8.263 -7.191 -1.844 1.00 96.25 84 HIS A N 1
ATOM 613 C CA . HIS A 1 84 ? -9.286 -6.234 -1.433 1.00 96.25 84 HIS A CA 1
ATOM 614 C C . HIS A 1 84 ? -8.757 -4.796 -1.563 1.00 96.25 84 HIS A C 1
ATOM 616 O O . HIS A 1 84 ? -8.935 -3.962 -0.673 1.00 96.25 84 HIS A O 1
ATOM 622 N N . GLU A 1 85 ? -8.091 -4.471 -2.677 1.00 96.31 85 GLU A N 1
ATOM 623 C CA . GLU A 1 85 ? -7.365 -3.204 -2.852 1.00 96.31 85 GLU A CA 1
ATOM 624 C C . GLU A 1 85 ? -8.281 -1.979 -2.758 1.00 96.31 85 GLU A C 1
ATOM 626 O O . GLU A 1 85 ? -7.883 -0.921 -2.274 1.00 96.31 85 GLU A O 1
ATOM 631 N N . GLY A 1 86 ? -9.531 -2.123 -3.202 1.00 95.69 86 GLY A N 1
ATOM 632 C CA . GLY A 1 86 ? -10.536 -1.079 -3.050 1.00 95.69 86 GLY A CA 1
ATOM 633 C C . GLY A 1 86 ? -10.836 -0.761 -1.585 1.00 95.69 86 GLY A C 1
ATOM 634 O O . GLY A 1 86 ? -10.874 0.409 -1.224 1.00 95.69 86 GLY A O 1
ATOM 635 N N . GLU A 1 87 ? -11.022 -1.790 -0.755 1.00 97.06 87 GLU A N 1
ATOM 636 C CA . GLU A 1 87 ? -11.283 -1.620 0.679 1.00 97.06 87 GLU A CA 1
ATOM 637 C C . GLU A 1 87 ? -10.062 -1.018 1.380 1.00 97.06 87 GLU A C 1
ATOM 639 O O . GLU A 1 87 ? -10.225 -0.100 2.180 1.00 97.06 87 GLU A O 1
ATOM 644 N N . ALA A 1 88 ? -8.849 -1.447 1.007 1.00 98.19 88 ALA A N 1
ATOM 645 C CA . ALA A 1 88 ? -7.598 -0.878 1.512 1.00 98.19 88 ALA A CA 1
ATOM 646 C C . ALA A 1 88 ? -7.533 0.646 1.307 1.00 98.19 88 ALA A C 1
ATOM 648 O O . ALA A 1 88 ? -7.281 1.397 2.247 1.00 98.19 88 ALA A O 1
ATOM 649 N N . VAL A 1 89 ? -7.829 1.12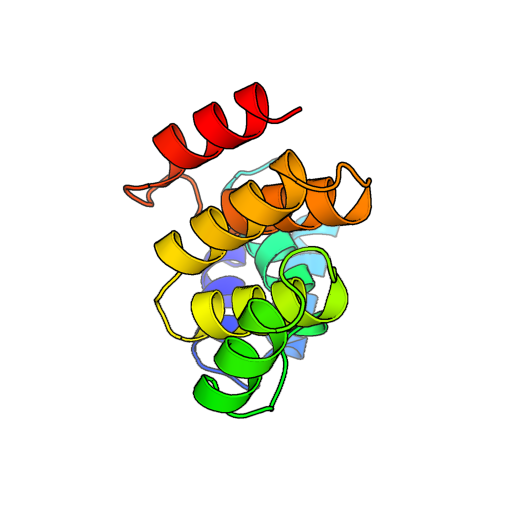1 0.091 1.00 98.06 89 VAL A N 1
ATOM 650 C CA . VAL A 1 89 ? -7.883 2.561 -0.207 1.00 98.06 89 VAL A CA 1
ATOM 651 C C . VAL A 1 89 ? -8.977 3.258 0.605 1.00 98.06 89 VAL A C 1
ATOM 653 O O . VAL A 1 89 ? -8.741 4.330 1.167 1.00 98.06 89 VAL A O 1
ATOM 656 N N . ASP A 1 90 ? -10.170 2.665 0.676 1.00 97.62 90 ASP A N 1
ATOM 657 C CA . ASP A 1 90 ? -11.327 3.269 1.335 1.00 97.62 90 ASP A CA 1
ATOM 658 C C . ASP A 1 90 ? -11.086 3.465 2.845 1.00 97.62 90 ASP A C 1
ATOM 660 O O . ASP A 1 90 ? -11.434 4.519 3.391 1.00 97.62 90 ASP A O 1
ATOM 664 N N . ILE A 1 91 ? -10.451 2.506 3.531 1.00 97.75 91 ILE A N 1
ATOM 665 C CA . ILE A 1 91 ? -10.129 2.643 4.961 1.00 97.75 91 ILE A CA 1
ATOM 666 C C . ILE A 1 91 ? -9.015 3.663 5.218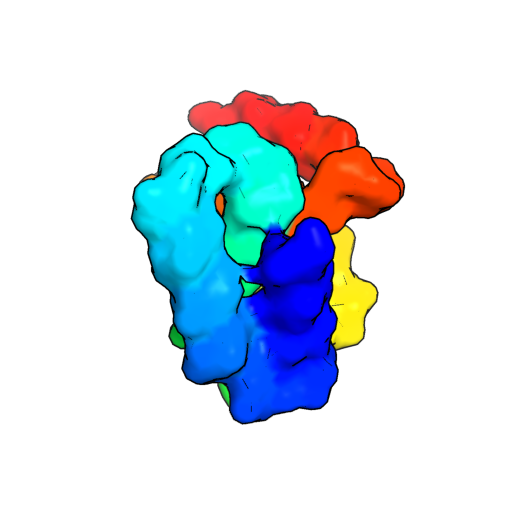 1.00 97.75 91 ILE A C 1
ATOM 668 O O . ILE A 1 91 ? -9.129 4.465 6.147 1.00 97.75 91 ILE A O 1
ATOM 672 N N . SER A 1 92 ? -7.985 3.722 4.369 1.00 98.00 92 SER A N 1
ATOM 673 C CA . SER A 1 92 ? -6.905 4.702 4.520 1.00 98.00 92 SER A CA 1
ATOM 674 C C . SER A 1 92 ? -7.390 6.125 4.227 1.00 98.00 92 SER A C 1
ATOM 676 O O . SER A 1 92 ? -6.981 7.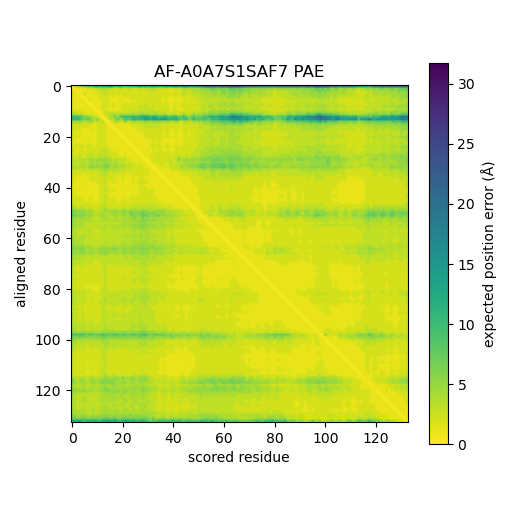069 4.901 1.00 98.00 92 SER A O 1
ATOM 678 N N . LEU A 1 93 ? -8.334 6.302 3.293 1.00 97.88 93 LEU A N 1
ATOM 679 C CA . LEU A 1 93 ? -9.008 7.587 3.075 1.00 97.88 93 LEU A CA 1
ATOM 680 C C . LEU A 1 93 ? -9.840 8.017 4.288 1.00 97.88 93 LEU A C 1
ATOM 682 O O . LEU A 1 93 ? -9.857 9.203 4.625 1.00 97.88 93 LEU A O 1
ATOM 686 N N . LYS A 1 94 ? -10.532 7.081 4.954 1.00 97.25 94 LYS A N 1
ATOM 687 C CA . LYS A 1 94 ? -11.263 7.375 6.199 1.00 97.25 94 LYS A CA 1
ATOM 688 C C . LYS A 1 94 ? -10.310 7.836 7.302 1.00 97.25 94 LYS A C 1
ATOM 690 O O . LYS A 1 94 ? -10.610 8.839 7.949 1.00 97.25 94 LYS A O 1
ATOM 695 N N . LEU A 1 95 ? -9.162 7.171 7.466 1.00 97.44 95 LEU A N 1
ATOM 696 C CA . LEU A 1 95 ? -8.111 7.607 8.391 1.00 97.44 95 LEU A CA 1
ATOM 697 C C . LEU A 1 95 ? -7.644 9.026 8.060 1.00 97.44 95 LEU A C 1
ATOM 699 O O . LEU A 1 95 ? -7.718 9.888 8.927 1.00 97.44 95 LEU A O 1
ATOM 703 N N . LEU A 1 96 ? -7.236 9.286 6.814 1.00 97.38 96 LEU A N 1
ATOM 704 C CA . LEU A 1 96 ? -6.712 10.592 6.397 1.00 97.38 96 LEU A CA 1
ATOM 705 C C . LEU A 1 96 ? -7.711 11.733 6.651 1.00 97.38 96 LEU A C 1
ATOM 707 O O . LEU A 1 96 ? -7.325 12.811 7.098 1.00 97.38 96 LEU A O 1
ATOM 711 N N . ARG A 1 97 ? -9.004 11.497 6.401 1.00 96.00 97 ARG A N 1
ATOM 712 C CA . ARG A 1 97 ? -10.068 12.477 6.678 1.00 96.00 97 ARG A CA 1
ATOM 713 C C . ARG A 1 97 ? -10.278 12.711 8.172 1.00 96.00 97 ARG A C 1
ATOM 715 O O . ARG A 1 97 ? -10.608 13.825 8.563 1.00 96.00 97 ARG A O 1
ATOM 722 N N . LYS A 1 98 ? -10.118 11.672 8.994 1.00 95.19 98 LYS A N 1
ATOM 723 C CA . LYS A 1 98 ? -10.315 11.745 10.447 1.00 95.19 98 LYS A CA 1
ATOM 724 C C . LYS A 1 98 ? -9.113 12.352 11.169 1.00 95.19 98 LYS A C 1
ATOM 726 O O . LYS A 1 98 ? -9.287 13.125 12.105 1.00 95.19 98 LYS A O 1
ATOM 731 N N . LYS A 1 99 ? -7.905 11.994 10.740 1.00 93.50 99 LYS A N 1
ATOM 732 C CA . LYS A 1 99 ? -6.629 12.440 11.294 1.00 93.50 99 LYS A CA 1
ATOM 733 C C . LYS A 1 99 ? -5.661 12.682 10.142 1.00 93.50 99 LYS A C 1
ATOM 735 O O . LYS A 1 99 ? -5.059 11.752 9.611 1.00 93.50 99 LYS A O 1
ATOM 740 N N . ARG A 1 100 ? -5.515 13.951 9.765 1.00 94.50 100 ARG A N 1
ATOM 741 C CA . ARG A 1 100 ? -4.532 14.358 8.762 1.00 94.50 100 ARG A CA 1
ATOM 742 C C . ARG A 1 100 ? -3.131 14.210 9.349 1.00 94.50 100 ARG A C 1
ATOM 744 O O . ARG A 1 100 ? -2.813 14.841 10.351 1.00 94.50 100 ARG A O 1
ATOM 751 N N . SER A 1 101 ? -2.316 13.386 8.710 1.00 95.38 101 SER A N 1
ATOM 752 C CA . SER A 1 101 ? -0.889 13.236 8.983 1.00 95.38 101 SER A CA 1
ATOM 753 C C . SER A 1 101 ? -0.151 13.005 7.667 1.00 95.38 101 SER A C 1
ATOM 755 O O . SER A 1 101 ? -0.763 12.634 6.654 1.00 95.38 101 SER A O 1
ATOM 757 N N . ASP A 1 102 ? 1.155 13.247 7.665 1.00 96.56 102 ASP A N 1
ATOM 758 C CA . ASP A 1 102 ? 1.988 13.022 6.484 1.00 96.56 102 ASP A CA 1
ATOM 759 C C . ASP A 1 102 ? 2.048 11.536 6.139 1.00 96.56 102 ASP A C 1
ATOM 761 O O . ASP A 1 102 ? 2.001 11.156 4.971 1.00 96.56 102 ASP A O 1
ATOM 765 N N . GLU A 1 103 ? 2.034 10.680 7.151 1.00 95.94 103 GLU A N 1
ATOM 766 C CA . GLU A 1 103 ? 2.049 9.240 6.979 1.00 95.94 103 GLU A CA 1
ATOM 767 C C . GLU A 1 103 ? 0.703 8.705 6.472 1.00 95.94 103 GLU A C 1
ATOM 769 O O . GLU A 1 103 ? 0.684 7.868 5.572 1.00 95.94 103 GLU A O 1
ATOM 774 N N . ALA A 1 104 ? -0.434 9.221 6.959 1.00 97.06 104 ALA A N 1
ATOM 775 C CA . ALA A 1 104 ? -1.744 8.861 6.409 1.00 97.06 104 ALA A CA 1
ATOM 776 C C . ALA A 1 104 ? -1.861 9.309 4.945 1.00 97.06 104 ALA A C 1
ATOM 778 O O . ALA A 1 104 ? -2.414 8.589 4.109 1.00 97.06 104 ALA A O 1
ATOM 779 N N . ARG A 1 105 ? -1.301 10.480 4.609 1.00 98.00 105 ARG A N 1
ATOM 780 C CA . ARG A 1 105 ? -1.227 10.961 3.225 1.00 98.00 105 ARG A CA 1
ATOM 781 C C . ARG A 1 105 ? -0.383 10.022 2.366 1.00 98.00 105 ARG A C 1
ATOM 783 O O . ARG A 1 105 ? -0.821 9.647 1.278 1.00 98.00 105 ARG A O 1
ATOM 790 N N . GLN A 1 106 ? 0.791 9.638 2.859 1.00 97.94 106 GLN A N 1
ATOM 791 C CA . GLN A 1 106 ? 1.709 8.743 2.163 1.00 97.94 106 GLN A CA 1
ATOM 792 C C . GLN A 1 106 ? 1.085 7.363 1.942 1.00 97.94 106 GLN A C 1
ATOM 794 O O . GLN A 1 106 ? 1.129 6.859 0.824 1.00 97.94 106 GLN A O 1
ATOM 799 N N . LEU A 1 107 ? 0.440 6.784 2.957 1.00 98.19 107 LEU A N 1
ATOM 800 C CA . LEU A 1 107 ? -0.240 5.494 2.847 1.00 98.19 107 LEU A CA 1
ATOM 801 C C . LEU A 1 107 ? -1.293 5.505 1.731 1.00 98.19 107 LEU A C 1
ATOM 803 O O . LEU A 1 107 ? -1.290 4.624 0.870 1.00 98.19 107 LEU A O 1
ATOM 807 N N . VAL A 1 108 ? -2.166 6.521 1.702 1.00 98.25 108 VAL A N 1
ATOM 808 C CA . VAL A 1 108 ? -3.187 6.633 0.648 1.00 98.25 108 VAL A CA 1
ATOM 809 C C . VAL A 1 108 ? -2.539 6.801 -0.724 1.00 98.25 108 VAL A C 1
ATOM 811 O O . VAL A 1 108 ? -2.955 6.133 -1.670 1.00 98.25 108 VAL A O 1
ATOM 814 N N . LEU A 1 109 ? -1.513 7.651 -0.848 1.00 98.00 109 LEU A N 1
ATOM 815 C CA . LEU A 1 109 ? -0.801 7.840 -2.112 1.00 98.00 109 LEU A CA 1
ATOM 816 C C . LEU A 1 109 ? -0.208 6.520 -2.622 1.00 98.00 109 LEU A C 1
ATOM 818 O O . LEU A 1 109 ? -0.424 6.166 -3.781 1.00 98.00 109 LEU A O 1
ATOM 822 N N . MET A 1 110 ? 0.480 5.771 -1.759 1.00 98.50 110 MET A N 1
ATOM 823 C CA . MET A 1 110 ? 1.097 4.495 -2.122 1.00 98.50 110 MET A CA 1
ATOM 824 C C . MET A 1 110 ? 0.054 3.455 -2.529 1.00 98.50 110 MET A C 1
ATOM 826 O O . MET A 1 110 ? 0.231 2.793 -3.548 1.00 98.50 110 MET A O 1
ATOM 830 N N . LEU A 1 111 ? -1.074 3.352 -1.823 1.00 98.38 111 LEU A N 1
ATOM 831 C CA . LEU A 1 111 ? -2.167 2.460 -2.226 1.00 98.38 111 LEU A CA 1
ATOM 832 C C . LEU A 1 111 ? -2.743 2.846 -3.595 1.00 98.38 111 LEU A C 1
ATOM 834 O O . LEU A 1 111 ? -2.918 1.985 -4.456 1.00 98.38 111 LEU A O 1
ATOM 838 N N . VAL A 1 112 ? -2.991 4.138 -3.829 1.00 97.75 112 VAL A N 1
ATOM 839 C CA . VAL A 1 112 ? -3.526 4.654 -5.100 1.00 97.75 112 VAL A CA 1
ATOM 840 C C . VAL A 1 112 ? -2.569 4.403 -6.267 1.00 97.75 112 VAL A C 1
ATOM 842 O O . VAL A 1 112 ? -3.013 4.052 -7.362 1.00 97.75 112 VAL A O 1
ATOM 845 N N . GLU A 1 113 ? -1.265 4.589 -6.066 1.00 97.38 113 GLU A N 1
ATOM 846 C CA . GLU A 1 113 ? -0.254 4.306 -7.087 1.00 97.38 113 GLU A CA 1
ATOM 847 C C . GLU A 1 113 ? -0.080 2.800 -7.322 1.00 97.38 113 GLU A C 1
ATOM 849 O O . GLU A 1 113 ? 0.022 2.377 -8.476 1.00 97.38 113 GLU A O 1
ATOM 854 N N . ALA A 1 114 ? -0.156 1.985 -6.266 1.00 97.56 114 ALA A N 1
ATOM 855 C CA . ALA A 1 114 ? -0.059 0.530 -6.337 1.00 97.56 114 ALA A CA 1
ATOM 856 C C . ALA A 1 114 ? -1.230 -0.130 -7.092 1.00 97.56 114 ALA A C 1
ATOM 858 O O . ALA A 1 114 ? -1.050 -1.206 -7.669 1.00 97.56 114 ALA A O 1
ATOM 859 N N . LEU A 1 115 ? -2.402 0.520 -7.171 1.00 96.31 115 LEU A N 1
ATOM 860 C CA . LEU A 1 115 ? -3.489 0.094 -8.066 1.00 96.31 115 LEU A CA 1
ATOM 861 C C . LEU A 1 115 ? -3.039 0.076 -9.537 1.00 96.31 115 LEU A C 1
ATOM 863 O O . LEU A 1 115 ? -3.400 -0.821 -10.298 1.00 96.31 115 LEU A O 1
ATOM 867 N N . GLY A 1 116 ? -2.223 1.050 -9.943 1.00 92.69 116 GLY A N 1
ATOM 868 C CA . GLY A 1 116 ? -1.803 1.224 -11.330 1.00 92.69 116 GLY A CA 1
ATOM 869 C C . GLY A 1 116 ? -2.887 1.807 -12.249 1.00 92.69 116 GLY A C 1
ATOM 870 O O . GLY A 1 116 ? -4.061 1.898 -11.889 1.00 92.69 116 GLY A O 1
A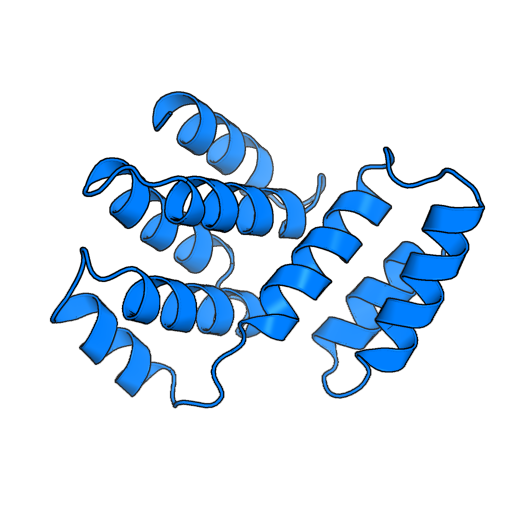TOM 871 N N . PRO A 1 117 ? -2.509 2.229 -13.468 1.00 89.38 117 PRO A N 1
ATOM 872 C CA . PRO A 1 117 ? -3.379 3.001 -14.361 1.00 89.38 117 PRO A CA 1
ATOM 873 C C . PRO A 1 117 ? -4.568 2.216 -14.933 1.00 89.38 117 PRO A C 1
ATOM 875 O O . PRO A 1 117 ? -5.544 2.830 -15.348 1.00 89.38 117 PRO A O 1
ATOM 878 N N . GLN A 1 118 ? -4.498 0.883 -14.964 1.00 90.38 118 GLN A N 1
ATOM 879 C CA . GLN A 1 118 ? -5.543 0.029 -15.544 1.00 90.38 118 GLN A CA 1
ATOM 880 C C . GLN A 1 118 ? -6.589 -0.437 -14.521 1.00 90.38 118 GLN A C 1
ATOM 882 O O . GLN A 1 118 ? -7.580 -1.058 -14.895 1.00 90.38 118 GLN A O 1
ATOM 887 N N . HIS A 1 119 ? -6.390 -0.161 -13.231 1.00 93.31 119 HIS A N 1
ATOM 888 C CA . HIS A 1 119 ? -7.312 -0.621 -12.201 1.00 93.31 119 HIS A CA 1
ATOM 889 C C . HIS A 1 119 ? -8.619 0.191 -12.220 1.00 93.31 119 HIS A C 1
ATOM 891 O O . HIS A 1 119 ? -8.566 1.426 -12.201 1.00 93.31 119 HIS A O 1
ATOM 897 N N . PRO A 1 120 ? -9.803 -0.451 -12.162 1.00 93.62 120 PRO A N 1
ATOM 898 C CA . PRO A 1 120 ? -11.092 0.229 -12.335 1.00 93.62 120 PRO A CA 1
ATOM 899 C C . PRO A 1 120 ? -11.355 1.324 -11.290 1.00 93.62 120 PRO A C 1
ATOM 901 O O . PRO A 1 120 ? -11.971 2.341 -11.595 1.00 93.62 120 PRO A O 1
ATOM 904 N N . LYS A 1 121 ? -10.846 1.161 -10.059 1.00 92.62 121 LYS A N 1
ATOM 905 C CA . LYS A 1 121 ? -10.970 2.172 -8.991 1.00 92.62 121 LYS A CA 1
ATOM 906 C C . LYS A 1 121 ? -9.911 3.285 -9.027 1.00 92.62 121 LYS A C 1
ATOM 908 O O . LYS A 1 121 ? -9.998 4.200 -8.212 1.00 92.62 121 LYS A O 1
ATOM 913 N N . GLN A 1 122 ? -8.912 3.248 -9.914 1.00 93.81 122 GLN A N 1
ATOM 914 C CA . GLN A 1 122 ? -7.782 4.188 -9.841 1.00 93.81 122 GLN A CA 1
ATOM 915 C C . GLN A 1 122 ? -8.224 5.650 -9.991 1.00 93.81 122 GLN A C 1
ATOM 917 O O . GLN A 1 122 ? -7.835 6.500 -9.187 1.00 93.81 122 GLN A O 1
ATOM 922 N N . ALA A 1 123 ? -9.083 5.938 -10.971 1.00 95.06 123 ALA A N 1
ATOM 923 C CA . ALA A 1 123 ? -9.516 7.304 -11.245 1.00 95.06 123 ALA A CA 1
ATOM 924 C C . ALA A 1 123 ? -10.345 7.880 -10.086 1.00 95.06 123 ALA A C 1
ATOM 926 O O . ALA A 1 123 ? -10.122 9.015 -9.661 1.00 95.06 123 ALA A O 1
ATOM 927 N N . SER A 1 124 ? -11.280 7.095 -9.539 1.00 96.25 124 SER A N 1
ATOM 928 C CA . SER A 1 124 ? -12.085 7.503 -8.383 1.00 96.25 124 SER A CA 1
ATOM 929 C C . SER A 1 124 ? -11.236 7.659 -7.121 1.00 96.25 124 SER A C 1
ATOM 931 O O . SER A 1 124 ? -11.411 8.633 -6.394 1.00 96.25 124 SER A O 1
ATOM 933 N N . ALA A 1 125 ? -10.281 6.755 -6.891 1.00 96.06 125 ALA A N 1
ATOM 934 C CA . ALA A 1 125 ? -9.382 6.801 -5.744 1.00 96.06 125 ALA A CA 1
ATOM 935 C C . ALA A 1 125 ? -8.478 8.045 -5.769 1.00 96.06 125 ALA A C 1
ATOM 937 O O . ALA A 1 125 ? -8.364 8.739 -4.761 1.00 96.06 125 ALA A O 1
ATOM 938 N N . ARG A 1 126 ? -7.914 8.397 -6.936 1.00 96.25 126 ARG A N 1
ATOM 939 C CA . ARG A 1 126 ? -7.135 9.637 -7.111 1.00 96.25 126 ARG A CA 1
ATOM 940 C C . ARG A 1 126 ? -7.953 10.885 -6.805 1.00 96.25 126 ARG A C 1
ATOM 942 O O . ARG A 1 126 ? -7.485 11.742 -6.066 1.00 96.25 126 ARG A O 1
ATOM 949 N N . ARG A 1 127 ? -9.181 10.979 -7.328 1.00 97.12 127 ARG A N 1
ATOM 950 C CA . ARG A 1 127 ? -10.079 12.114 -7.040 1.00 97.12 127 ARG A CA 1
ATOM 951 C C . ARG A 1 127 ? -10.395 12.212 -5.549 1.00 97.12 127 ARG A C 1
ATOM 953 O O . ARG A 1 127 ? -10.334 13.297 -4.979 1.00 97.12 127 ARG A O 1
ATOM 960 N N . ALA A 1 128 ? -10.699 11.080 -4.914 1.00 96.75 128 ALA A N 1
ATOM 961 C CA . ALA A 1 128 ? -10.996 11.026 -3.488 1.00 96.75 128 ALA A CA 1
ATOM 962 C C . ALA A 1 128 ? -9.787 11.411 -2.623 1.00 96.75 128 ALA A C 1
ATOM 964 O O . ALA A 1 128 ? -9.973 12.087 -1.613 1.00 96.75 128 ALA A O 1
ATOM 965 N N . PHE A 1 129 ? -8.574 11.021 -3.030 1.00 96.62 129 PHE A N 1
ATOM 966 C CA . PHE A 1 129 ? -7.329 11.442 -2.393 1.00 96.62 129 PHE A CA 1
ATOM 967 C C . PHE A 1 129 ? -7.118 12.949 -2.524 1.00 96.62 129 PHE A C 1
ATOM 969 O O . PHE A 1 129 ? -6.979 13.617 -1.507 1.00 96.62 129 PHE A O 1
ATOM 976 N N . SER A 1 130 ? -7.192 13.507 -3.738 1.00 95.44 130 SER A N 1
ATOM 977 C CA . SER A 1 130 ? -7.056 14.954 -3.958 1.00 95.44 130 SER A CA 1
ATOM 978 C C . SER A 1 130 ? -8.071 15.776 -3.161 1.00 95.44 130 SER A C 1
ATOM 980 O O . SER A 1 130 ? -7.727 16.838 -2.664 1.00 95.44 130 SER A O 1
ATOM 982 N N . SER A 1 131 ? -9.299 15.276 -3.003 1.00 95.38 131 SER A N 1
ATOM 983 C CA . SER A 1 131 ? -10.337 15.919 -2.187 1.00 95.38 131 SER A CA 1
ATOM 984 C C . SER A 1 131 ? -10.108 15.802 -0.674 1.00 95.38 131 SER A C 1
ATOM 986 O O . SER A 1 131 ? -10.760 16.521 0.079 1.00 95.38 131 SER A O 1
ATOM 988 N N . ALA A 1 132 ? -9.287 14.855 -0.214 1.00 91.69 132 ALA A N 1
ATOM 989 C CA . ALA A 1 132 ? -9.037 14.617 1.207 1.00 91.69 132 ALA A CA 1
ATOM 990 C C . ALA A 1 132 ? -7.820 15.388 1.749 1.00 91.69 132 ALA A C 1
ATOM 992 O O . ALA A 1 132 ? -7.702 15.517 2.973 1.00 91.69 132 ALA A O 1
ATOM 993 N N . LEU A 1 133 ? -6.950 15.883 0.857 1.00 87.69 133 LEU A N 1
ATOM 994 C CA . LEU A 1 133 ? -5.850 16.806 1.167 1.00 87.69 133 LEU A CA 1
ATOM 995 C C . LEU A 1 133 ? -6.374 18.136 1.735 1.00 87.69 133 LEU A C 1
ATOM 997 O O . LEU A 1 133 ? -5.692 18.704 2.615 1.00 87.69 133 LEU A O 1
#

Nearest PDB structures (foldseek):
  7bev-assembly1_A  TM=4.474E-01  e=2.093E-01  Homo sapiens
  3ash-assembly2_B  TM=4.113E-01  e=2.093E-01  Paramagnetospirillum magneticum AMB-1
  5g05-assembly1_X  TM=5.035E-01  e=3.723E+00  Homo sapiens
  5a31-assembly1_Y  TM=4.519E-01  e=2.520E+00  Homo sapiens

Secondary structure (DSSP, 8-state):
-HHHHHHHHHHTSS-HHHHHHHHHHHHHTT-TTSHHHHHHHHHHHHHHT---S-HHHHHHHHHH-TT-HHHHHHHHHHHHHTT-HHHHHHHHHHHHHHS--HHHHHHHHHHHHHH-TT-TTHHHHHHHHHHH-

Organism: Alexandrium catenella (NCBI:txid2925)

InterPro domains:
  IPR011990 Tetratricopeptide-like helical domain superfamily [G3DSA:1.25.40.10] (51-133)

Mean predicted aligned error: 2.87 Å

Foldseek 3Di:
DLLVVLLVLLLVDDRLVSNVVSLVVCVVVVNCPDLSSLLSVLSSVLSVLEDPDDLVVLVVQCVVPVLDPNSLSNNLSPCCSVVNLVVSLVSLLSNCLVDPDPVSLSSNVSSLSNCTDPRPCNVVSVVSSVVSD

Solvent-accessible surface area (backbone atoms only — not comparable to full-atom values): 6996 Å² total; per-residue (Å²): 113,55,45,60,52,23,46,48,30,51,74,73,51,97,29,58,68,61,23,50,51,41,47,51,54,38,47,76,71,67,44,58,83,40,67,57,39,39,16,33,52,23,42,53,58,41,58,77,51,47,50,90,68,58,67,69,60,30,48,52,47,18,69,76,34,63,77,41,62,67,37,43,46,32,32,25,30,40,28,40,77,68,73,36,48,68,58,18,42,53,54,36,48,52,28,24,66,75,46,79,45,73,64,38,49,46,52,35,51,32,48,48,38,42,53,29,94,85,35,89,60,31,67,60,46,49,52,52,50,67,73,54,111

Radius of gyration: 14.55 Å; Cα contacts (8 Å, |Δi|>4): 166; chains: 1; bounding box: 32×31×37 Å

Sequence (133 aa):
AAAGRGRCALRLGGRREEALGLYSELESAGHTRTAEVKQLASMLWLDERRSSAPLDSLRAAAEAAPADQASVEALATALFWGGHEGEAVDISLKLLRKKRSDEARQLVLMLVEALGPQHPKQASARRAFSSAL

pLDDT: mean 95.24, std 3.65, range [71.94, 98.5]